Protein AF-A0A392T227-F1 (afdb_monomer)

pLDDT: mean 73.55, std 13.54, range [44.69, 92.06]

Radius of gyration: 16.22 Å; Cα contacts (8 Å, |Δi|>4): 17; chains: 1; bounding box: 48×33×25 Å

Foldseek 3Di:
DPPDDPDQDPVNVCVVVVPPPVDPPVVPPDDDDLVRVLVCCCPPVVDDPVRSVVCCVVVVPPDD

Mean predicted aligned error: 13.19 Å

Secondary structure (DSSP, 8-state):
---------HHHHHHHHT----S-TT---SPPPHHHHHHHIIIII---HHHHHHHHHHH--S--

Organism: NCBI:txid97028

Sequence (64 aa):
MPSGEMTVTLDDLCCFLHLPIKERLLDHIGIPTKAEGIELMISYIGSTKEEVAHEVKTTKGAHA

Structure (mmCIF, N/CA/C/O backbone):
data_AF-A0A392T227-F1
#
_entry.id   AF-A0A392T227-F1
#
loop_
_atom_site.group_PDB
_atom_site.id
_atom_site.type_symbol
_atom_site.label_atom_id
_atom_site.label_alt_id
_atom_site.label_comp_id
_atom_site.label_asym_id
_atom_site.label_entity_id
_atom_site.label_seq_id
_atom_site.pdbx_PDB_ins_code
_atom_site.Cartn_x
_atom_site.Cartn_y
_atom_site.Cartn_z
_atom_site.occupancy
_atom_site.B_iso_or_equiv
_atom_site.auth_seq_id
_atom_site.auth_comp_id
_atom_site.auth_asym_id
_atom_site.auth_atom_id
_atom_site.pdbx_PDB_model_num
ATOM 1 N N . MET A 1 1 ? 38.229 3.175 9.139 1.00 49.06 1 MET A N 1
ATOM 2 C CA . MET A 1 1 ? 37.047 2.715 8.383 1.00 49.06 1 MET A CA 1
ATOM 3 C C . MET A 1 1 ? 36.004 3.810 8.519 1.00 49.06 1 MET A C 1
ATOM 5 O O . MET A 1 1 ? 35.641 4.081 9.659 1.00 49.06 1 MET A O 1
ATOM 9 N N . PRO A 1 2 ? 35.625 4.529 7.448 1.00 52.03 2 PRO A N 1
ATOM 10 C CA . PRO A 1 2 ? 34.558 5.517 7.551 1.00 52.03 2 PRO A CA 1
ATOM 11 C C . PRO A 1 2 ? 33.270 4.769 7.908 1.00 52.03 2 PRO A C 1
ATOM 13 O O . PRO A 1 2 ? 33.089 3.625 7.492 1.00 52.03 2 PRO A O 1
ATOM 16 N N . SER A 1 3 ? 32.425 5.374 8.734 1.00 55.00 3 SER A N 1
ATOM 17 C CA . SER A 1 3 ? 31.107 4.860 9.101 1.00 55.00 3 SER A CA 1
ATOM 18 C C . SER A 1 3 ? 30.256 4.740 7.837 1.00 55.00 3 SER A C 1
ATOM 20 O O . SER A 1 3 ? 29.659 5.719 7.394 1.00 55.00 3 SER A O 1
ATOM 22 N N . GLY A 1 4 ? 30.312 3.56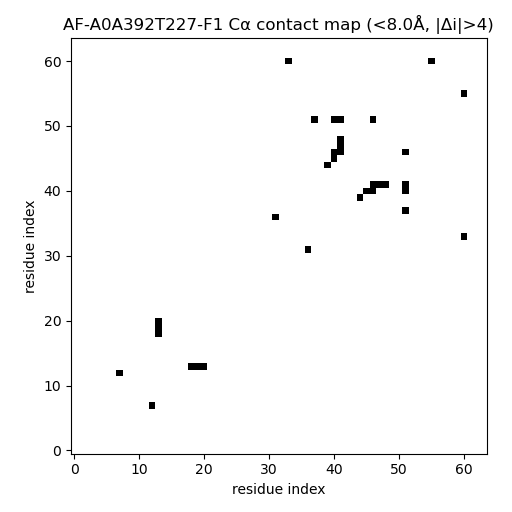6 7.210 1.00 56.78 4 GLY A N 1
ATOM 23 C CA . GLY A 1 4 ? 29.612 3.251 5.976 1.00 56.78 4 GLY A CA 1
ATOM 24 C C . GLY A 1 4 ? 28.120 3.180 6.244 1.00 56.78 4 GLY A C 1
ATOM 25 O O . GLY A 1 4 ? 27.668 2.380 7.058 1.00 56.78 4 GLY A O 1
ATOM 26 N N . GLU A 1 5 ? 27.375 4.044 5.573 1.00 59.41 5 GLU A N 1
ATOM 27 C CA . GLU A 1 5 ? 25.933 3.939 5.414 1.00 59.41 5 GLU A CA 1
ATOM 28 C C . GLU A 1 5 ? 25.579 2.507 4.982 1.00 59.41 5 GLU A C 1
ATOM 30 O O . GLU A 1 5 ? 26.032 2.030 3.938 1.00 59.41 5 GLU A O 1
ATOM 35 N N . MET A 1 6 ? 24.826 1.785 5.816 1.00 61.94 6 MET A N 1
ATOM 3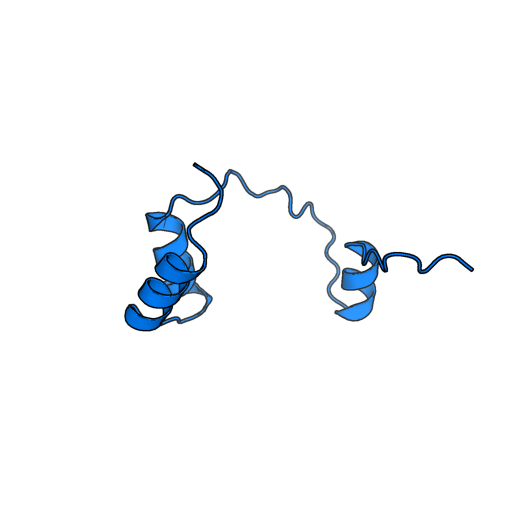6 C CA . MET A 1 6 ? 24.350 0.448 5.474 1.00 61.94 6 MET A CA 1
ATOM 37 C C . MET A 1 6 ? 23.183 0.601 4.504 1.00 61.94 6 MET A C 1
ATOM 39 O O . MET A 1 6 ? 22.031 0.746 4.906 1.00 61.94 6 MET A O 1
ATOM 43 N N . THR A 1 7 ? 23.503 0.621 3.215 1.00 63.69 7 THR A N 1
ATOM 44 C CA . THR A 1 7 ? 22.501 0.575 2.154 1.00 63.69 7 THR A CA 1
ATOM 45 C C . THR A 1 7 ? 22.031 -0.869 2.024 1.00 63.69 7 THR A C 1
ATOM 47 O O . THR A 1 7 ? 22.782 -1.745 1.612 1.00 63.69 7 THR A O 1
ATOM 50 N N . VAL A 1 8 ? 20.801 -1.139 2.461 1.00 73.38 8 VAL A N 1
ATOM 51 C CA . VAL A 1 8 ? 20.158 -2.437 2.232 1.00 73.38 8 VAL A CA 1
ATOM 52 C C . VAL A 1 8 ? 19.553 -2.392 0.836 1.00 73.38 8 VAL A C 1
ATOM 54 O O . VAL A 1 8 ? 18.697 -1.549 0.555 1.00 73.38 8 VAL A O 1
ATOM 57 N N . THR A 1 9 ? 20.020 -3.259 -0.055 1.00 76.25 9 THR A N 1
ATOM 58 C CA . THR A 1 9 ? 19.493 -3.356 -1.416 1.00 76.25 9 THR A CA 1
ATOM 59 C C . THR A 1 9 ? 18.259 -4.258 -1.458 1.00 76.25 9 THR A C 1
ATOM 61 O O . THR A 1 9 ? 18.004 -5.053 -0.553 1.00 76.25 9 THR A O 1
ATOM 64 N N . LEU A 1 10 ? 17.465 -4.148 -2.527 1.00 69.06 10 LEU A N 1
ATOM 65 C CA . LEU A 1 10 ? 16.323 -5.044 -2.738 1.00 69.06 10 LEU A CA 1
ATOM 66 C C . LEU A 1 10 ? 16.747 -6.519 -2.793 1.00 69.06 10 LEU A C 1
ATOM 68 O O . LEU A 1 10 ? 16.002 -7.373 -2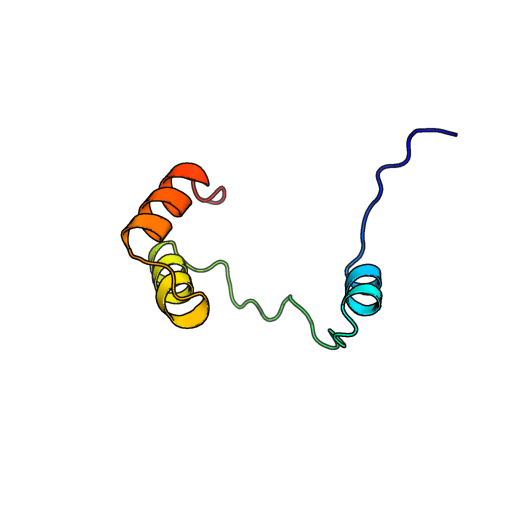.327 1.00 69.06 10 LEU A O 1
ATOM 72 N N . ASP A 1 11 ? 17.944 -6.806 -3.309 1.00 72.56 11 ASP A N 1
ATOM 73 C CA . ASP A 1 11 ? 18.500 -8.162 -3.361 1.00 72.56 11 ASP A CA 1
ATOM 74 C C . ASP A 1 11 ? 18.803 -8.708 -1.957 1.00 72.56 11 ASP A C 1
ATOM 76 O O . ASP A 1 11 ? 18.472 -9.854 -1.640 1.00 72.56 11 ASP A O 1
ATOM 80 N N . ASP A 1 12 ? 19.314 -7.849 -1.068 1.00 80.06 12 ASP A N 1
ATOM 81 C CA . ASP A 1 12 ? 19.515 -8.196 0.339 1.00 80.06 12 ASP A CA 1
ATOM 82 C C . ASP A 1 12 ? 18.175 -8.541 1.009 1.00 80.06 12 ASP A C 1
ATOM 84 O O . ASP A 1 12 ? 18.071 -9.547 1.712 1.00 80.06 12 ASP A O 1
ATOM 88 N N . LEU A 1 13 ? 17.113 -7.763 0.751 1.00 71.81 13 LEU A N 1
ATOM 89 C CA . LEU A 1 13 ? 15.771 -8.034 1.285 1.00 71.81 13 LEU A CA 1
ATOM 90 C C . LEU A 1 13 ? 15.151 -9.320 0.725 1.00 71.81 13 LEU A C 1
ATOM 92 O O . LEU A 1 13 ? 14.516 -10.053 1.483 1.00 71.81 13 LEU A O 1
ATOM 96 N N . CYS A 1 14 ? 15.353 -9.631 -0.559 1.00 70.69 14 CYS A N 1
ATOM 97 C CA . CYS A 1 14 ? 14.948 -10.916 -1.140 1.00 70.69 14 CYS A CA 1
ATOM 98 C C . CYS A 1 14 ? 15.577 -12.088 -0.382 1.00 70.69 14 CYS A C 1
ATOM 100 O O . CYS A 1 14 ? 14.895 -13.062 -0.051 1.00 70.69 14 CYS A O 1
ATOM 102 N N . CYS A 1 15 ? 16.874 -11.975 -0.084 1.00 71.06 15 CYS A N 1
ATOM 103 C CA . CYS A 1 15 ? 17.615 -12.982 0.663 1.00 71.06 15 CYS A CA 1
ATOM 104 C C . CYS A 1 15 ? 17.141 -13.079 2.120 1.00 71.06 15 CYS A C 1
ATOM 106 O O . CYS A 1 15 ? 16.979 -14.188 2.626 1.00 71.06 15 CYS A O 1
ATOM 108 N N . PHE A 1 16 ? 16.867 -11.948 2.779 1.00 75.50 16 PHE A N 1
ATOM 109 C CA . PHE A 1 16 ? 16.386 -11.919 4.165 1.00 75.50 16 PHE A CA 1
ATOM 110 C C . PHE A 1 16 ? 14.964 -12.454 4.329 1.00 75.50 16 PHE A C 1
ATOM 112 O O . PHE A 1 16 ? 14.671 -13.142 5.305 1.00 75.50 16 PHE A O 1
ATOM 119 N N . LEU A 1 17 ? 14.068 -12.121 3.403 1.00 73.56 17 LEU A N 1
ATOM 120 C CA . LEU A 1 17 ? 12.652 -12.460 3.514 1.00 73.56 17 LEU A CA 1
ATOM 121 C C . LEU A 1 17 ? 12.314 -13.818 2.888 1.00 73.56 17 LEU A C 1
ATOM 123 O O . LEU A 1 17 ? 11.169 -14.255 2.985 1.00 73.56 17 LEU A O 1
ATOM 127 N N . HIS A 1 18 ? 13.276 -14.473 2.223 1.00 74.06 18 HIS A N 1
ATOM 128 C CA . HIS A 1 18 ? 13.062 -15.678 1.408 1.00 74.06 18 HIS A CA 1
ATOM 129 C C . HIS A 1 18 ? 11.923 -15.533 0.385 1.00 74.06 18 HIS A C 1
ATOM 131 O O . HIS A 1 18 ? 11.358 -16.519 -0.093 1.00 74.06 18 HIS A O 1
ATOM 137 N N . LEU A 1 19 ? 11.584 -14.293 0.039 1.00 68.38 19 LEU A N 1
ATOM 138 C CA . LEU A 1 19 ? 10.561 -13.960 -0.929 1.00 68.38 19 LEU A CA 1
ATOM 139 C C . LEU A 1 19 ? 11.282 -13.690 -2.246 1.00 68.38 19 LEU A C 1
ATOM 141 O O . LEU A 1 19 ? 12.050 -12.732 -2.332 1.00 68.38 19 LEU A O 1
ATOM 145 N N . PRO A 1 20 ? 11.087 -14.528 -3.275 1.00 59.56 20 PRO A N 1
ATOM 146 C CA . PRO A 1 20 ? 11.666 -14.266 -4.577 1.00 59.56 20 PRO A CA 1
ATOM 147 C C . PRO A 1 20 ? 10.956 -13.056 -5.200 1.00 59.56 20 PRO A C 1
ATOM 149 O O . PRO A 1 20 ? 9.970 -13.221 -5.917 1.00 59.56 20 PRO A O 1
ATOM 152 N N . ILE A 1 21 ? 11.451 -11.840 -4.943 1.00 65.56 21 ILE A N 1
ATOM 153 C CA . ILE A 1 21 ? 11.007 -10.625 -5.639 1.00 65.56 21 ILE A CA 1
ATOM 154 C C . ILE A 1 21 ? 11.652 -10.660 -7.028 1.00 65.56 21 ILE A C 1
ATOM 156 O O . ILE A 1 21 ? 12.727 -10.120 -7.270 1.00 65.56 21 ILE A O 1
ATOM 160 N N . LYS A 1 22 ? 11.030 -11.426 -7.924 1.00 61.59 22 LYS A N 1
ATOM 161 C CA . LYS A 1 22 ? 11.516 -11.677 -9.291 1.00 61.59 22 LYS A CA 1
ATOM 162 C C . LYS A 1 22 ? 11.035 -10.640 -10.301 1.00 61.59 22 LYS A C 1
ATOM 164 O O . LYS A 1 22 ? 11.494 -10.646 -11.439 1.00 61.59 22 LYS A O 1
ATOM 169 N N . GLU A 1 23 ? 10.127 -9.768 -9.887 1.00 59.00 23 GLU A N 1
ATOM 170 C CA . GLU A 1 23 ? 9.531 -8.746 -10.734 1.00 59.00 23 GLU A CA 1
ATOM 171 C C . GLU A 1 23 ? 9.942 -7.350 -10.286 1.00 59.00 23 GLU A C 1
ATOM 173 O O . GLU A 1 23 ? 10.443 -7.113 -9.183 1.00 59.00 23 GLU A O 1
ATOM 178 N N . ARG A 1 24 ? 9.745 -6.404 -11.198 1.00 56.69 24 ARG A N 1
ATOM 179 C CA . ARG A 1 24 ? 9.952 -4.998 -10.931 1.00 56.69 24 ARG A CA 1
ATOM 180 C C . ARG A 1 24 ? 8.905 -4.591 -9.893 1.00 56.69 24 ARG A C 1
ATOM 182 O O . ARG A 1 24 ? 7.740 -4.439 -10.223 1.00 56.69 24 ARG A O 1
ATOM 189 N N . LEU A 1 25 ? 9.337 -4.198 -8.697 1.00 57.41 25 LEU A N 1
ATOM 190 C CA . LEU A 1 25 ? 8.541 -3.299 -7.839 1.00 57.41 25 LEU A CA 1
ATOM 191 C C . LEU A 1 25 ? 8.185 -1.958 -8.545 1.00 57.41 25 LEU A C 1
ATOM 193 O O . LEU A 1 25 ? 7.605 -1.067 -7.939 1.00 57.41 25 LEU A O 1
ATOM 197 N N . LEU A 1 26 ? 8.556 -1.803 -9.824 1.00 54.03 26 LEU A N 1
ATOM 198 C CA . LEU A 1 26 ? 8.248 -0.702 -10.726 1.00 54.03 26 LEU A CA 1
ATOM 199 C C . LEU A 1 26 ? 6.968 -0.927 -11.557 1.00 54.03 26 LEU A C 1
ATOM 201 O O . LEU A 1 26 ? 6.653 -0.062 -12.365 1.00 54.03 26 LEU A O 1
ATOM 205 N N . ASP A 1 27 ? 6.214 -2.018 -11.360 1.00 58.09 27 ASP A N 1
ATOM 206 C CA . ASP A 1 27 ? 4.864 -2.169 -11.949 1.00 58.09 27 ASP A CA 1
ATOM 207 C C . ASP A 1 27 ? 3.815 -1.272 -11.259 1.00 58.09 27 ASP A C 1
ATOM 209 O O . ASP A 1 27 ? 2.628 -1.287 -11.583 1.00 58.09 27 ASP A O 1
ATOM 213 N N . HIS A 1 28 ? 4.255 -0.437 -10.316 1.00 61.84 28 HIS A N 1
ATOM 214 C CA . HIS A 1 28 ? 3.525 0.738 -9.871 1.00 61.84 28 HIS A CA 1
ATOM 215 C C . HIS A 1 28 ? 3.219 1.627 -11.093 1.00 61.84 28 HIS A C 1
ATOM 217 O O . HIS A 1 28 ? 4.090 2.296 -11.654 1.00 61.84 28 HIS A O 1
ATOM 223 N N . ILE A 1 29 ? 1.948 1.642 -11.500 1.00 65.06 29 ILE A N 1
ATOM 224 C CA . ILE A 1 29 ? 1.441 2.447 -12.626 1.00 65.06 29 ILE A CA 1
ATOM 225 C C . ILE A 1 29 ? 1.454 3.955 -12.286 1.00 65.06 29 ILE A C 1
ATOM 227 O O . ILE A 1 29 ? 1.374 4.804 -13.170 1.00 65.06 29 ILE A O 1
ATOM 231 N N . GLY A 1 30 ? 1.618 4.312 -11.012 1.00 71.25 30 GLY A N 1
ATOM 232 C CA . GLY A 1 30 ? 1.660 5.688 -10.534 1.00 71.25 30 GLY A CA 1
ATOM 233 C C . GLY A 1 30 ? 1.497 5.746 -9.020 1.00 71.25 30 GLY A C 1
ATOM 234 O O . GLY A 1 30 ? 1.097 4.756 -8.403 1.00 71.25 30 GLY A O 1
ATOM 235 N N . ILE A 1 31 ? 1.829 6.898 -8.430 1.00 74.38 31 ILE A N 1
ATOM 236 C CA . ILE A 1 31 ? 1.627 7.117 -6.995 1.00 74.38 31 ILE A CA 1
ATOM 237 C C . ILE A 1 31 ? 0.112 7.174 -6.787 1.00 74.38 31 ILE A C 1
ATOM 239 O O . ILE A 1 31 ? -0.525 8.030 -7.411 1.00 74.38 31 ILE A O 1
ATOM 243 N N . PRO A 1 32 ? -0.476 6.298 -5.950 1.00 77.00 32 PRO A N 1
ATOM 244 C CA . PRO A 1 32 ? -1.899 6.351 -5.665 1.00 77.00 32 PRO A CA 1
ATOM 245 C C . PRO A 1 32 ? -2.272 7.744 -5.174 1.00 77.00 32 PRO A C 1
ATOM 247 O O . PRO A 1 32 ? -1.582 8.334 -4.334 1.00 77.00 32 PRO A O 1
ATOM 250 N N . THR A 1 33 ? -3.384 8.272 -5.668 1.00 84.56 33 THR A N 1
ATOM 251 C CA . THR A 1 33 ? -3.965 9.481 -5.096 1.00 84.56 33 THR A CA 1
ATOM 252 C C . THR A 1 33 ? -4.254 9.254 -3.616 1.00 84.56 33 THR A C 1
ATOM 254 O O . THR A 1 33 ? -4.428 8.129 -3.149 1.00 84.56 33 THR A O 1
ATOM 257 N N . LYS A 1 34 ? -4.374 10.338 -2.849 1.00 83.38 34 LYS A N 1
ATOM 258 C CA . LYS A 1 34 ? -4.726 10.252 -1.426 1.00 83.38 34 LYS A CA 1
ATOM 259 C C . LYS A 1 34 ? -5.973 9.389 -1.177 1.00 83.38 34 LYS A C 1
ATOM 261 O O . LYS A 1 34 ? -6.016 8.670 -0.189 1.00 83.38 34 LYS A O 1
ATOM 266 N N . ALA A 1 35 ? -6.976 9.471 -2.052 1.00 85.56 35 ALA A N 1
ATOM 267 C CA . ALA A 1 35 ? -8.203 8.687 -1.931 1.00 85.56 35 ALA A CA 1
ATOM 268 C C . ALA A 1 35 ? -7.959 7.194 -2.196 1.00 85.56 35 ALA A C 1
ATOM 270 O O . ALA A 1 35 ? -8.376 6.365 -1.391 1.00 85.56 35 ALA A O 1
ATOM 271 N N . GLU A 1 36 ? -7.226 6.868 -3.262 1.00 86.44 36 GLU A N 1
ATOM 272 C CA . GLU A 1 36 ? -6.846 5.487 -3.581 1.00 86.44 36 GLU A CA 1
ATOM 273 C C . GLU A 1 36 ? -5.967 4.888 -2.477 1.00 86.44 36 GLU A C 1
ATOM 275 O O . GLU A 1 36 ? -6.211 3.774 -2.031 1.00 86.44 36 GLU A O 1
ATOM 280 N N . GLY A 1 37 ? -4.999 5.644 -1.950 1.00 85.38 37 GLY A N 1
ATOM 281 C CA . GLY A 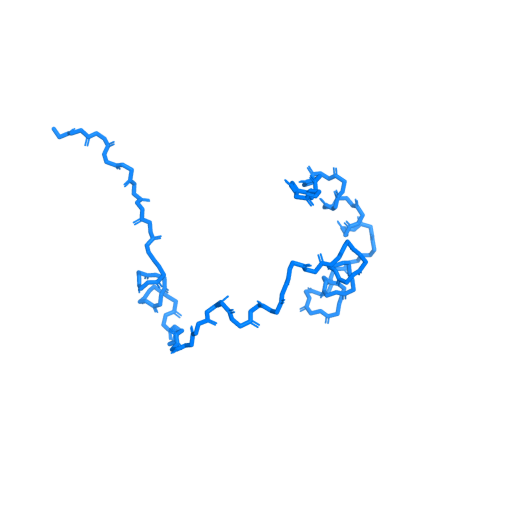1 37 ? -4.164 5.207 -0.829 1.00 85.38 37 GLY A CA 1
ATOM 282 C C . GLY A 1 37 ? -4.981 4.870 0.422 1.00 85.38 37 GLY A C 1
ATOM 283 O O . GLY A 1 37 ? -4.744 3.841 1.050 1.00 85.38 37 GLY A O 1
ATOM 284 N N . ILE A 1 38 ? -5.990 5.687 0.750 1.00 87.88 38 ILE A N 1
ATOM 285 C CA . ILE A 1 38 ? -6.916 5.422 1.864 1.00 87.88 38 ILE A CA 1
ATOM 286 C 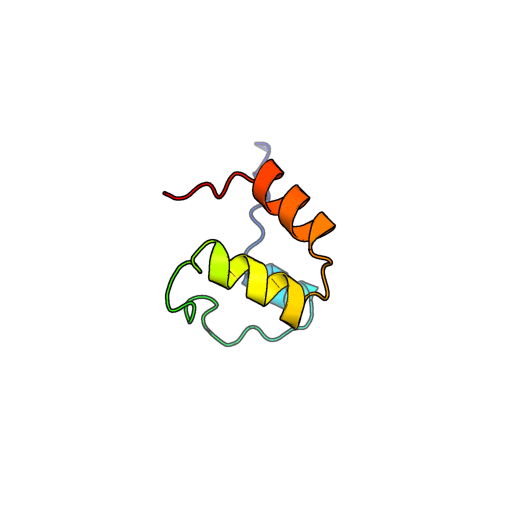C . ILE A 1 38 ? -7.693 4.120 1.630 1.00 87.88 38 ILE A C 1
ATOM 288 O O . ILE A 1 38 ? -7.792 3.291 2.535 1.00 87.88 38 ILE A O 1
ATOM 292 N N . GLU A 1 39 ? -8.238 3.928 0.427 1.00 89.62 39 GLU A N 1
ATOM 293 C CA . GLU A 1 39 ? -9.002 2.727 0.076 1.00 89.62 39 GLU A CA 1
ATOM 294 C C . GLU A 1 39 ? -8.140 1.461 0.138 1.00 89.62 39 GLU A C 1
ATOM 296 O O . GLU A 1 39 ? -8.575 0.440 0.679 1.00 89.62 39 GLU A O 1
ATOM 301 N N . LEU A 1 40 ? -6.900 1.538 -0.348 1.00 88.38 40 LEU A N 1
ATOM 302 C CA . LEU A 1 40 ? -5.943 0.436 -0.302 1.00 88.38 40 LEU A CA 1
ATOM 303 C C . LEU A 1 40 ? -5.598 0.045 1.140 1.00 88.38 40 LEU A C 1
ATOM 305 O O . LEU A 1 40 ? -5.579 -1.145 1.459 1.00 88.38 40 LEU A O 1
ATOM 309 N N . MET A 1 41 ? -5.379 1.020 2.028 1.00 88.81 41 MET A N 1
ATOM 310 C CA . MET A 1 41 ? -5.091 0.751 3.442 1.00 88.81 41 MET A CA 1
ATOM 311 C C . MET A 1 41 ? -6.256 0.038 4.138 1.00 88.81 41 MET A C 1
ATOM 313 O O . MET A 1 41 ? -6.047 -0.931 4.866 1.00 88.81 41 MET A O 1
ATOM 317 N N . ILE A 1 42 ? -7.494 0.461 3.879 1.00 91.31 42 ILE A N 1
ATOM 318 C CA . ILE A 1 42 ? -8.671 -0.200 4.457 1.00 91.31 42 ILE A CA 1
ATOM 319 C C . ILE A 1 42 ? -8.821 -1.616 3.883 1.00 91.31 42 ILE A C 1
ATOM 321 O O . ILE A 1 42 ? -9.041 -2.566 4.632 1.00 91.31 42 ILE A O 1
ATOM 325 N N . SER A 1 43 ? -8.678 -1.769 2.566 1.00 89.69 43 SER A N 1
ATOM 326 C CA . SER A 1 43 ? -9.013 -3.018 1.868 1.00 89.69 43 SER A CA 1
ATOM 327 C C . SER A 1 43 ? -7.969 -4.119 2.039 1.00 89.69 43 SER A C 1
ATOM 329 O O . SER A 1 43 ? -8.331 -5.287 2.144 1.00 89.69 43 SER A O 1
ATOM 331 N N . TYR A 1 44 ? -6.682 -3.764 2.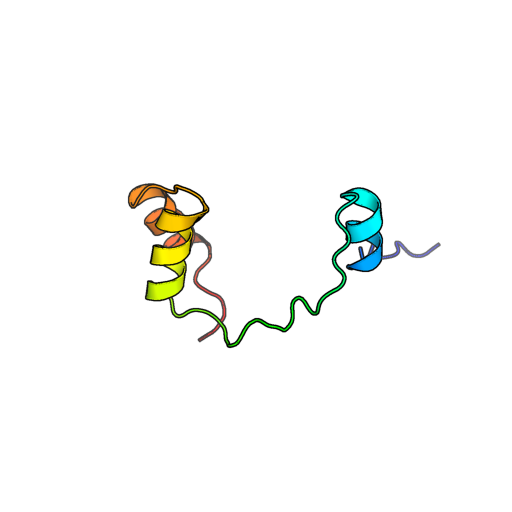064 1.00 85.94 44 TYR A N 1
ATOM 332 C CA . TYR A 1 44 ? -5.588 -4.741 2.056 1.00 85.94 44 TYR A CA 1
ATOM 333 C C . TYR A 1 44 ? -4.832 -4.832 3.380 1.00 85.94 44 TYR A C 1
ATOM 335 O O . TYR A 1 44 ? -4.320 -5.900 3.706 1.00 85.94 44 TYR A O 1
ATOM 343 N N . ILE A 1 45 ? -4.765 -3.742 4.149 1.00 88.00 45 ILE A N 1
ATOM 344 C CA . ILE A 1 45 ? -4.094 -3.718 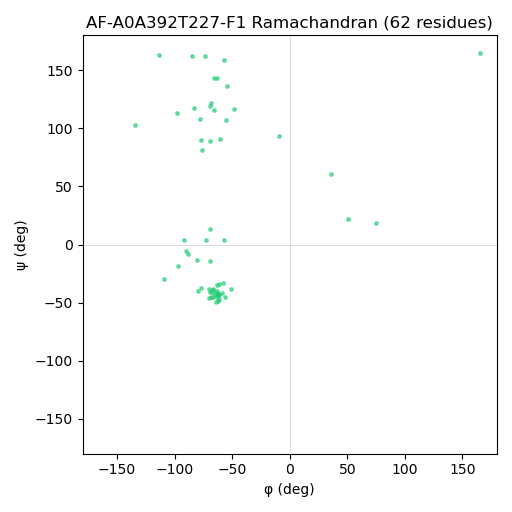5.462 1.00 88.00 45 ILE A CA 1
ATOM 345 C C . ILE A 1 45 ? -5.117 -3.911 6.595 1.00 88.00 45 ILE A C 1
ATOM 347 O O . ILE A 1 45 ? -4.752 -4.311 7.698 1.00 88.00 45 ILE A O 1
ATOM 351 N N . GLY A 1 46 ? -6.409 -3.693 6.322 1.00 89.88 46 GLY A N 1
ATOM 352 C CA . GLY A 1 46 ? -7.476 -3.815 7.317 1.00 89.88 46 GLY A CA 1
ATOM 353 C C . GLY A 1 46 ? -7.517 -2.645 8.299 1.00 89.88 46 GLY A C 1
ATOM 354 O O . GLY A 1 46 ? -8.093 -2.776 9.378 1.00 89.88 46 GLY A O 1
ATOM 355 N N . SER A 1 47 ? -6.895 -1.515 7.951 1.00 89.69 47 SER A N 1
ATOM 356 C CA . SER A 1 47 ? -6.875 -0.329 8.804 1.00 89.69 47 SER A CA 1
ATOM 357 C C . SER A 1 47 ? -8.274 0.262 8.973 1.00 89.69 47 SER A C 1
ATOM 359 O O . SER A 1 47 ? -9.076 0.322 8.036 1.00 89.69 47 SER A O 1
ATOM 361 N N . THR A 1 48 ? -8.556 0.762 10.171 1.00 92.06 48 THR A N 1
ATOM 362 C CA . THR A 1 48 ? -9.766 1.535 10.460 1.00 92.06 48 THR A CA 1
ATO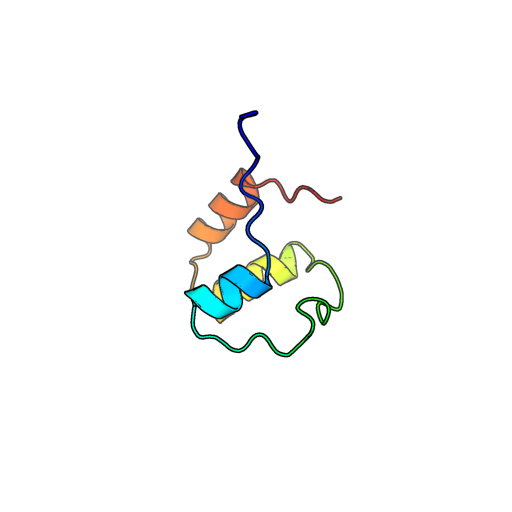M 363 C C . THR A 1 48 ? -9.680 2.936 9.856 1.00 92.06 48 THR A C 1
ATOM 365 O O . THR A 1 48 ? -8.604 3.446 9.531 1.00 92.06 48 THR A O 1
ATOM 368 N N . LYS A 1 49 ? -10.828 3.607 9.717 1.00 88.19 49 LYS A N 1
ATOM 369 C CA . LYS A 1 49 ? -10.867 4.972 9.168 1.00 88.19 49 LYS A CA 1
ATOM 370 C C . LYS A 1 49 ? -10.082 5.952 10.039 1.00 88.19 49 LYS A C 1
ATOM 372 O O . LYS A 1 49 ? -9.473 6.883 9.517 1.00 88.19 49 LYS A O 1
ATOM 377 N N . GLU A 1 50 ? -10.096 5.737 11.347 1.00 90.12 50 GLU A N 1
ATOM 378 C CA . GLU A 1 50 ? -9.423 6.549 12.352 1.00 90.12 50 GLU A CA 1
ATOM 379 C C . GLU A 1 50 ? -7.902 6.412 12.243 1.00 90.12 50 GLU A C 1
ATOM 381 O O . GLU A 1 50 ? -7.195 7.422 12.219 1.00 90.12 50 GLU A O 1
ATOM 386 N N . GLU A 1 51 ? -7.406 5.180 12.102 1.00 89.12 51 GLU A N 1
ATOM 387 C CA . GLU A 1 51 ? -5.983 4.890 11.893 1.00 89.12 51 GLU A CA 1
ATOM 388 C C . GLU A 1 51 ? -5.485 5.491 10.581 1.00 89.12 51 GLU A C 1
ATOM 390 O O . GLU A 1 51 ? -4.461 6.172 10.565 1.00 89.12 51 GLU A O 1
ATOM 395 N N . VAL A 1 52 ? -6.245 5.331 9.493 1.00 88.69 52 VAL A N 1
ATOM 396 C CA . VAL A 1 52 ? -5.877 5.909 8.196 1.00 88.69 52 VAL A CA 1
ATOM 397 C C . VAL A 1 52 ? -5.880 7.439 8.251 1.00 88.69 52 VAL A C 1
ATOM 399 O O . VAL A 1 52 ? -4.962 8.081 7.743 1.00 88.69 52 VAL A O 1
ATOM 402 N N . ALA A 1 53 ? -6.875 8.057 8.894 1.00 86.19 53 ALA A N 1
ATOM 403 C CA . ALA A 1 53 ? -6.929 9.510 9.042 1.00 86.19 53 ALA A CA 1
ATOM 404 C C . ALA A 1 53 ? -5.751 10.052 9.866 1.00 86.19 53 ALA A C 1
ATOM 406 O O . ALA A 1 53 ? -5.186 11.097 9.524 1.00 86.19 53 ALA A O 1
ATOM 407 N N . HIS A 1 54 ? -5.370 9.344 10.932 1.00 88.25 54 HIS A N 1
ATOM 408 C CA . HIS A 1 54 ? -4.191 9.664 11.728 1.00 88.25 54 HIS A CA 1
ATOM 409 C C . HIS A 1 54 ? -2.909 9.528 10.897 1.00 88.25 54 HIS A C 1
ATOM 411 O O . HIS A 1 54 ? -2.113 10.468 10.844 1.00 88.25 54 HIS A O 1
ATOM 417 N N . GLU A 1 55 ? -2.735 8.413 10.191 1.00 85.56 55 GLU A N 1
ATOM 418 C CA . GLU A 1 55 ? -1.542 8.127 9.390 1.00 85.56 55 GLU A CA 1
ATOM 419 C C . GLU A 1 55 ? -1.357 9.152 8.268 1.00 85.56 55 GLU A C 1
ATOM 421 O O . GLU A 1 55 ? -0.303 9.776 8.143 1.00 85.56 55 GLU A O 1
ATOM 426 N N . VAL A 1 56 ? -2.415 9.429 7.504 1.00 82.44 56 VAL A N 1
ATOM 427 C CA . VAL A 1 56 ? -2.398 10.397 6.398 1.00 82.44 56 VAL A CA 1
ATOM 428 C C . VAL A 1 56 ? -2.116 11.821 6.892 1.00 82.44 56 VAL A C 1
ATOM 430 O O . VAL A 1 56 ? -1.455 12.607 6.207 1.00 82.44 56 VAL A O 1
ATOM 433 N N . LYS A 1 57 ? -2.601 12.178 8.088 1.00 83.81 57 LYS A N 1
ATOM 434 C CA . LYS A 1 57 ? -2.312 13.473 8.721 1.00 83.81 57 LYS A CA 1
ATOM 435 C C . LYS A 1 57 ? -0.852 13.571 9.172 1.00 83.81 57 LYS A C 1
ATOM 437 O O . LYS A 1 57 ? -0.265 14.649 9.067 1.00 83.81 57 LYS A O 1
ATOM 442 N N . THR A 1 58 ? -0.289 12.476 9.676 1.00 81.88 58 THR A N 1
ATOM 443 C CA . THR A 1 58 ? 1.058 12.430 10.269 1.00 81.88 58 THR A CA 1
ATOM 444 C C . THR A 1 58 ? 2.145 12.363 9.200 1.00 81.88 58 THR A C 1
ATOM 446 O O . THR A 1 58 ? 3.146 13.069 9.294 1.00 81.88 58 THR A O 1
ATOM 449 N N . THR A 1 59 ? 1.917 11.588 8.142 1.00 77.06 59 THR A N 1
ATOM 450 C CA . THR A 1 59 ? 2.883 11.374 7.052 1.00 77.06 59 THR A CA 1
ATOM 451 C C . THR A 1 59 ? 2.906 12.500 6.020 1.00 77.06 59 THR A C 1
ATOM 453 O O . THR A 1 59 ? 3.845 12.558 5.232 1.00 77.06 59 THR A O 1
ATOM 456 N N . LYS A 1 60 ? 1.903 13.402 6.028 1.00 62.53 60 LYS A N 1
ATOM 457 C CA . LYS A 1 60 ? 1.755 14.547 5.105 1.00 62.53 60 LYS A CA 1
ATOM 458 C C . LYS A 1 60 ? 2.236 14.214 3.686 1.00 62.53 60 LYS A C 1
ATOM 460 O O . LYS A 1 60 ? 3.173 14.863 3.234 1.00 62.53 60 LYS A O 1
ATOM 465 N N . GLY A 1 61 ? 1.615 13.214 3.039 1.00 55.09 61 GLY A N 1
ATOM 466 C CA . GLY A 1 61 ? 1.940 12.710 1.691 1.00 55.09 61 GLY A CA 1
ATOM 467 C C . GLY A 1 61 ? 2.952 13.582 0.949 1.00 55.09 61 GLY A C 1
ATOM 468 O O . GLY A 1 61 ? 2.576 14.603 0.380 1.00 55.09 61 GLY A O 1
ATOM 469 N N . ALA A 1 62 ? 4.237 13.236 1.068 1.00 47.59 62 ALA A N 1
ATOM 470 C CA . ALA A 1 62 ? 5.364 14.130 0.783 1.00 47.59 62 ALA A CA 1
ATOM 471 C C . ALA A 1 62 ? 5.548 14.478 -0.707 1.00 47.59 62 ALA A C 1
ATOM 473 O O . ALA A 1 62 ? 6.578 15.022 -1.099 1.00 47.59 62 ALA A O 1
ATOM 474 N N . HIS A 1 63 ? 4.557 14.185 -1.542 1.00 53.88 63 HIS A N 1
ATOM 475 C CA . HIS A 1 63 ? 4.596 14.389 -2.977 1.00 53.88 63 HIS A CA 1
ATOM 476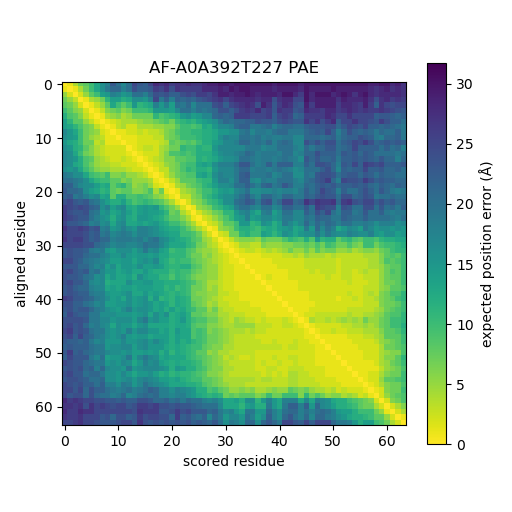 C C . HIS A 1 63 ? 3.277 15.034 -3.406 1.00 53.88 63 HIS A C 1
ATOM 478 O O . HIS A 1 63 ? 2.231 14.384 -3.435 1.00 53.88 63 HIS A O 1
ATOM 484 N N . ALA A 1 64 ? 3.354 16.344 -3.646 1.00 44.69 64 ALA A N 1
ATOM 485 C CA . ALA A 1 64 ? 2.377 17.122 -4.400 1.00 44.69 64 ALA A CA 1
ATOM 486 C C . ALA A 1 64 ? 2.752 17.106 -5.885 1.00 44.69 64 ALA A C 1
ATOM 488 O O . ALA A 1 64 ? 3.973 17.049 -6.168 1.00 44.69 64 ALA A O 1
#

Solvent-accessible surface area (backbone atoms only — not comparable to full-atom values): 4273 Å² total; per-residue (Å²): 132,80,90,71,81,83,79,80,47,73,69,55,49,28,66,72,67,72,43,84,77,84,65,66,89,68,74,62,92,62,84,66,51,76,67,53,46,52,51,47,38,38,74,75,73,64,47,50,74,67,56,47,54,50,48,55,66,71,62,52,70,90,71,131